Protein AF-A0A9D0HQL6-F1 (afdb_monomer_lite)

Secondary structure (DSSP, 8-state):
---EEE--PPP-S-HHHHHHHHHHHHHHSPTT-EEEPPTTTTTTS--TTHHHHHHHHHHHHHHHHHH-SS-EEEEEEEEEETTEEEEEEE-

pLDDT: mean 95.88, std 3.51, range [72.0, 98.5]

Sequence (91 aa):
MQPVTLLQLKTLPSYKKNLSKLIEALNKAPKSAIIVAPELYLTGFDYDNIEEACSFSEEAIATLQKLLTTQTLVLTLFRKVDNNIVNQCQI

Radius of gyration: 12.85 Å; chains: 1; bounding box: 33×29×31 Å

Foldseek 3Di:
DAAEAEDPDDADCALVVQLVVVLVVVVVDDFQHEYEYDAQRSNRPPPVPLVVQQVSQVVSVVVVVVVRDGYHYWYWGFHDDPPDTDTDIDD

Structure (mmCIF, N/CA/C/O backbone):
data_AF-A0A9D0HQL6-F1
#
_entry.id   AF-A0A9D0HQL6-F1
#
loop_
_atom_site.group_PDB
_atom_site.id
_atom_site.type_symbol
_atom_site.label_atom_id
_atom_site.label_alt_id
_atom_site.label_comp_id
_atom_site.label_asym_id
_atom_site.label_entity_id
_atom_site.label_seq_id
_atom_site.pdbx_PDB_ins_code
_atom_site.Cartn_x
_atom_site.Cartn_y
_atom_site.Cartn_z
_atom_site.occupancy
_atom_site.B_iso_or_equiv
_atom_site.auth_seq_id
_atom_site.auth_comp_id
_atom_site.auth_asym_id
_atom_site.auth_atom_id
_atom_site.pdbx_PDB_model_num
ATOM 1 N N . MET A 1 1 ? -22.084 2.028 13.437 1.00 72.00 1 MET A N 1
ATOM 2 C CA . MET A 1 1 ? -21.774 2.425 12.048 1.00 72.00 1 MET A CA 1
ATOM 3 C C . MET A 1 1 ? -20.262 2.463 11.919 1.00 72.00 1 MET A C 1
ATOM 5 O O . MET A 1 1 ? -19.629 3.028 12.802 1.00 72.00 1 MET A O 1
ATOM 9 N N . GLN A 1 2 ? -19.689 1.796 10.917 1.00 85.19 2 GLN A N 1
ATOM 10 C CA . GLN A 1 2 ? -18.238 1.761 10.726 1.00 85.19 2 GLN A CA 1
ATOM 11 C C . GLN A 1 2 ? -17.800 3.045 9.998 1.00 85.19 2 GLN A C 1
ATOM 13 O O . GLN A 1 2 ? -18.367 3.334 8.943 1.00 85.19 2 GLN A O 1
ATOM 18 N N . PRO A 1 3 ? -16.880 3.858 10.548 1.00 93.81 3 PRO A N 1
ATOM 19 C CA . PRO A 1 3 ? -16.465 5.094 9.893 1.00 93.81 3 PRO A CA 1
ATOM 20 C C . PRO A 1 3 ? -15.629 4.791 8.645 1.00 93.81 3 PRO A C 1
ATOM 22 O O . PRO A 1 3 ? -14.832 3.854 8.639 1.00 93.81 3 PRO A O 1
ATOM 25 N N . VAL A 1 4 ? -15.788 5.607 7.604 1.00 96.50 4 VAL A N 1
ATOM 26 C CA . VAL A 1 4 ? -14.990 5.526 6.373 1.00 96.50 4 VAL A CA 1
ATOM 27 C C . VAL A 1 4 ? -14.026 6.708 6.332 1.00 96.50 4 VAL A C 1
ATOM 29 O O . VAL A 1 4 ? -14.440 7.851 6.508 1.00 96.50 4 VAL A O 1
ATOM 32 N N . THR A 1 5 ? -12.739 6.441 6.118 1.00 96.62 5 THR A N 1
ATOM 33 C CA . THR A 1 5 ? -11.680 7.450 5.993 1.00 96.62 5 THR A CA 1
ATOM 34 C C . THR A 1 5 ? -11.065 7.371 4.602 1.00 96.62 5 THR A C 1
ATOM 36 O O . THR A 1 5 ? -10.518 6.342 4.215 1.00 96.62 5 THR A O 1
ATOM 39 N N . LEU A 1 6 ? -11.137 8.469 3.854 1.00 97.50 6 LEU A N 1
ATOM 40 C CA . LEU A 1 6 ? -10.508 8.596 2.542 1.00 97.50 6 LEU A CA 1
ATOM 41 C C . LEU A 1 6 ? -9.176 9.327 2.706 1.00 97.50 6 LEU A C 1
ATOM 43 O O . LEU A 1 6 ? -9.141 10.461 3.186 1.00 97.50 6 LEU A O 1
ATOM 47 N N . LEU A 1 7 ? -8.077 8.685 2.327 1.00 97.56 7 LEU A N 1
ATOM 48 C CA . LEU A 1 7 ? -6.751 9.279 2.413 1.00 97.56 7 LEU A CA 1
ATOM 49 C C . LEU A 1 7 ? -6.432 10.044 1.125 1.00 97.56 7 LEU A C 1
ATOM 51 O O . LEU A 1 7 ? -6.473 9.488 0.033 1.00 97.56 7 LEU A O 1
ATOM 55 N N . GLN A 1 8 ? -6.044 11.312 1.257 1.00 96.75 8 GLN A N 1
ATOM 56 C CA . GLN A 1 8 ? -5.519 12.138 0.163 1.00 96.75 8 GLN A CA 1
ATOM 57 C C . GLN A 1 8 ? -4.035 12.426 0.403 1.00 96.75 8 GLN A C 1
ATOM 59 O O . GLN A 1 8 ? -3.630 13.532 0.761 1.00 96.75 8 GLN A O 1
ATOM 64 N N . LEU A 1 9 ? -3.211 11.387 0.278 1.00 95.81 9 LEU A N 1
ATOM 65 C CA . LEU A 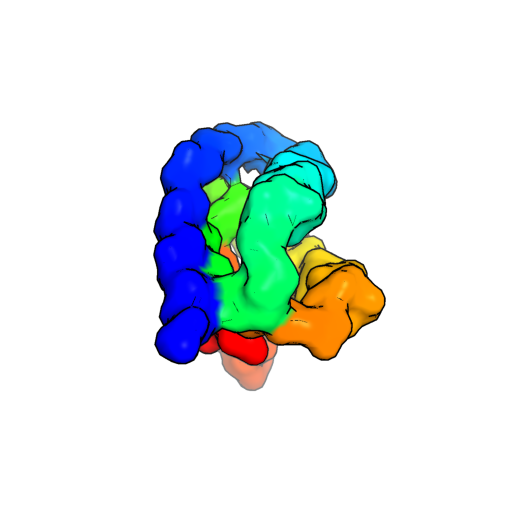1 9 ? -1.774 11.474 0.521 1.00 95.81 9 LEU A CA 1
ATOM 66 C C . LEU A 1 9 ? -1.021 11.760 -0.780 1.00 95.81 9 LEU A C 1
ATOM 68 O O . LEU A 1 9 ? -1.241 11.107 -1.796 1.00 95.81 9 LEU A O 1
ATOM 72 N N . LYS A 1 10 ? -0.071 12.699 -0.732 1.00 96.19 10 LYS A N 1
ATOM 73 C CA . LYS A 1 10 ? 0.882 12.919 -1.826 1.00 96.19 10 LYS A CA 1
ATOM 74 C C . LYS A 1 10 ? 1.944 11.817 -1.820 1.00 96.19 10 LYS A C 1
ATOM 76 O O . LYS A 1 10 ? 2.578 11.589 -0.783 1.00 96.19 10 LYS A O 1
ATOM 81 N N . THR A 1 11 ? 2.152 11.182 -2.970 1.00 96.00 11 THR A N 1
ATOM 82 C CA . THR A 1 11 ? 3.226 10.209 -3.193 1.00 96.00 11 THR A CA 1
ATOM 83 C C . THR A 1 11 ? 4.593 10.890 -3.130 1.00 96.00 11 THR A C 1
ATOM 85 O O . THR A 1 11 ? 4.770 12.054 -3.501 1.00 96.00 11 THR A O 1
ATOM 88 N N . LEU A 1 12 ? 5.568 10.175 -2.584 1.00 96.12 12 LEU A N 1
ATOM 89 C CA . LEU A 1 12 ? 6.960 10.588 -2.469 1.00 96.12 12 LEU A CA 1
ATOM 90 C C . LEU A 1 12 ? 7.844 9.693 -3.347 1.00 96.12 12 LEU A C 1
ATOM 92 O O . LEU A 1 12 ? 7.480 8.541 -3.575 1.00 96.12 12 LEU A O 1
ATOM 96 N N . PRO A 1 13 ? 9.052 10.154 -3.728 1.00 93.12 13 PRO A N 1
ATOM 97 C CA . PRO A 1 13 ? 9.991 9.365 -4.537 1.00 93.12 13 PRO A CA 1
ATOM 98 C C . PRO A 1 13 ? 10.545 8.092 -3.875 1.00 93.12 13 PRO A C 1
ATOM 100 O O . PRO A 1 13 ? 11.386 7.425 -4.455 1.00 93.12 13 PRO A O 1
ATOM 103 N N . SER A 1 14 ? 10.179 7.788 -2.628 1.00 97.44 14 SER A N 1
ATOM 104 C CA . SER A 1 14 ? 10.717 6.643 -1.890 1.00 97.44 14 SER A CA 1
ATOM 105 C C . SER A 1 14 ? 9.578 5.809 -1.344 1.00 97.44 14 SER A C 1
ATOM 107 O O . SER A 1 14 ? 8.791 6.297 -0.527 1.00 97.44 14 SER A O 1
ATOM 109 N N . TYR A 1 15 ? 9.552 4.534 -1.725 1.00 98.12 15 TYR A N 1
ATOM 110 C CA . TYR A 1 15 ? 8.502 3.611 -1.313 1.00 98.12 15 TYR A CA 1
ATOM 111 C C . TYR A 1 15 ? 8.420 3.473 0.210 1.00 98.12 15 TYR A C 1
ATOM 113 O O . TYR A 1 15 ? 7.346 3.554 0.80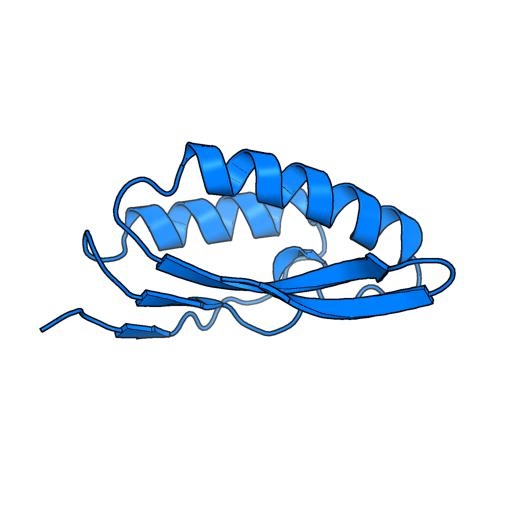4 1.00 98.12 15 TYR A O 1
ATOM 121 N N . LYS A 1 16 ? 9.580 3.393 0.878 1.00 98.19 16 LYS A N 1
ATOM 122 C CA . LYS A 1 16 ? 9.666 3.359 2.345 1.00 98.19 16 LYS A CA 1
ATOM 123 C C . LYS A 1 16 ? 9.046 4.599 2.986 1.00 98.19 16 LYS A C 1
ATOM 125 O O . LYS A 1 16 ? 8.302 4.469 3.951 1.00 98.19 16 LYS A O 1
ATOM 130 N N . LYS A 1 17 ? 9.297 5.794 2.436 1.00 98.19 17 LYS A N 1
ATOM 131 C CA . LYS A 1 17 ? 8.692 7.034 2.952 1.00 98.19 17 LYS A CA 1
ATOM 132 C C . LYS A 1 17 ? 7.174 7.057 2.747 1.00 98.19 17 LYS A C 1
ATOM 134 O O . LYS A 1 17 ? 6.471 7.562 3.621 1.00 98.19 17 LYS A O 1
ATOM 139 N N . ASN A 1 18 ? 6.672 6.507 1.639 1.00 98.44 18 ASN A N 1
ATOM 140 C CA . ASN A 1 18 ? 5.230 6.347 1.420 1.00 98.44 18 ASN A CA 1
ATOM 141 C C . ASN A 1 18 ? 4.627 5.396 2.458 1.00 98.44 18 ASN A C 1
ATOM 143 O O . ASN A 1 18 ? 3.653 5.756 3.112 1.00 98.44 18 ASN A O 1
ATOM 147 N N . LEU A 1 19 ? 5.244 4.236 2.696 1.00 98.50 19 LEU A N 1
ATOM 148 C CA . LEU A 1 19 ? 4.783 3.295 3.719 1.00 98.50 19 LEU A CA 1
ATOM 149 C C . LEU A 1 19 ? 4.783 3.921 5.122 1.00 98.50 19 LEU A C 1
ATOM 151 O O . LEU A 1 19 ? 3.791 3.802 5.837 1.00 98.50 19 LEU A O 1
ATOM 155 N N . SER A 1 20 ? 5.839 4.647 5.502 1.00 98.25 20 SER A N 1
ATOM 156 C CA . SER A 1 20 ? 5.879 5.363 6.785 1.00 98.25 20 SER A CA 1
ATOM 157 C C . SER A 1 20 ? 4.735 6.372 6.914 1.00 98.25 20 SER A C 1
ATOM 159 O O . SER A 1 20 ? 4.038 6.374 7.926 1.00 98.25 20 SER A O 1
ATOM 161 N N . LYS A 1 21 ? 4.475 7.176 5.874 1.00 98.19 21 LYS A N 1
ATOM 162 C CA . LYS A 1 21 ? 3.350 8.125 5.866 1.00 98.19 21 LYS A CA 1
ATOM 163 C C . LYS A 1 21 ? 1.986 7.444 5.914 1.00 98.19 21 LYS A C 1
ATOM 165 O O . LYS A 1 21 ? 1.085 7.956 6.576 1.00 98.19 21 LYS A O 1
ATOM 170 N N . LEU A 1 22 ? 1.826 6.306 5.237 1.00 98.25 22 LEU A N 1
ATOM 171 C CA . LEU A 1 22 ? 0.603 5.513 5.327 1.00 98.25 22 LEU A CA 1
ATOM 172 C C . LEU A 1 22 ? 0.385 5.056 6.767 1.00 98.25 22 LEU A C 1
ATOM 174 O O . LEU A 1 22 ? -0.676 5.310 7.320 1.00 98.25 22 LEU A O 1
ATOM 178 N N . ILE A 1 23 ? 1.399 4.466 7.401 1.00 98.00 23 ILE A N 1
ATOM 179 C CA . ILE A 1 23 ? 1.328 4.004 8.795 1.00 98.00 23 ILE A CA 1
ATOM 180 C C . ILE A 1 23 ? 0.983 5.159 9.746 1.00 98.00 23 ILE A C 1
ATOM 182 O O . ILE A 1 23 ? 0.130 5.005 10.618 1.00 98.00 23 ILE A O 1
ATOM 186 N N . GLU A 1 24 ? 1.580 6.339 9.561 1.00 97.62 24 GLU A N 1
ATOM 187 C CA . GLU A 1 24 ? 1.217 7.534 10.332 1.00 97.62 24 GLU A CA 1
ATOM 188 C C . GLU A 1 24 ? -0.257 7.925 10.163 1.00 97.62 24 GLU A C 1
ATOM 190 O O . GLU A 1 24 ? -0.896 8.327 11.136 1.00 97.62 24 GLU A O 1
ATOM 195 N N . ALA A 1 25 ? -0.807 7.816 8.950 1.00 97.06 25 ALA A N 1
ATOM 196 C CA . ALA A 1 25 ? -2.216 8.089 8.686 1.00 97.06 25 ALA A CA 1
ATOM 197 C C . ALA A 1 25 ? -3.134 7.023 9.309 1.00 97.06 25 ALA A C 1
ATOM 199 O O . ALA A 1 25 ? -4.124 7.378 9.948 1.00 97.06 25 ALA A O 1
ATOM 200 N N . LEU A 1 26 ? -2.773 5.740 9.202 1.00 96.31 26 LEU A N 1
ATOM 201 C CA . LEU A 1 26 ? -3.497 4.620 9.819 1.00 96.31 26 LEU A CA 1
ATOM 202 C C . LEU A 1 26 ? -3.552 4.749 11.346 1.00 96.31 26 LEU A C 1
ATOM 204 O O . LEU A 1 26 ? -4.577 4.475 11.956 1.00 96.31 26 LEU A O 1
ATOM 208 N 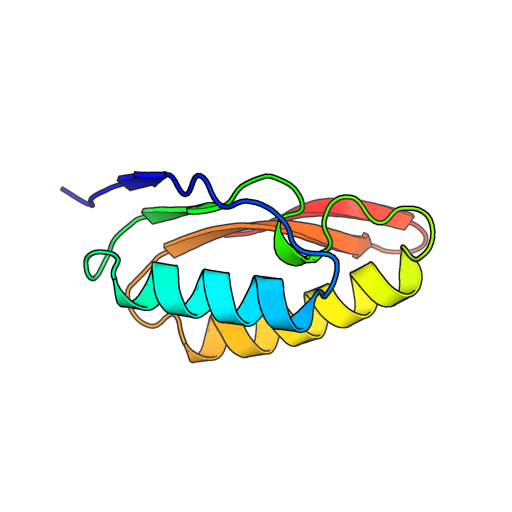N . ASN A 1 27 ? -2.475 5.216 11.978 1.00 95.06 27 ASN A N 1
ATOM 209 C CA . ASN A 1 27 ? -2.439 5.416 13.430 1.00 95.06 27 ASN A CA 1
ATOM 210 C C . ASN A 1 27 ? -3.312 6.588 13.910 1.00 95.06 27 ASN A C 1
ATOM 212 O O . ASN A 1 27 ? -3.669 6.643 15.086 1.00 95.06 27 ASN A O 1
ATOM 216 N N . LYS A 1 28 ? -3.640 7.535 13.023 1.00 94.25 28 LYS A N 1
ATOM 217 C CA . LYS A 1 28 ? -4.522 8.679 13.314 1.00 94.25 28 LYS A CA 1
ATOM 218 C C . LYS A 1 28 ? -5.986 8.392 12.988 1.00 94.25 28 LYS A C 1
ATOM 220 O O . LYS A 1 28 ? -6.858 9.142 13.426 1.00 94.25 28 LYS A O 1
ATOM 225 N N . ALA A 1 29 ? -6.257 7.356 12.199 1.00 93.12 29 ALA A N 1
ATOM 226 C CA . ALA A 1 29 ? -7.606 6.993 11.814 1.00 93.12 29 ALA A CA 1
ATOM 227 C C . ALA A 1 29 ? -8.373 6.368 12.997 1.00 93.12 29 ALA A C 1
ATOM 229 O O . ALA A 1 29 ? -7.771 5.779 13.903 1.00 93.12 29 ALA A O 1
ATOM 230 N N . PRO A 1 30 ? -9.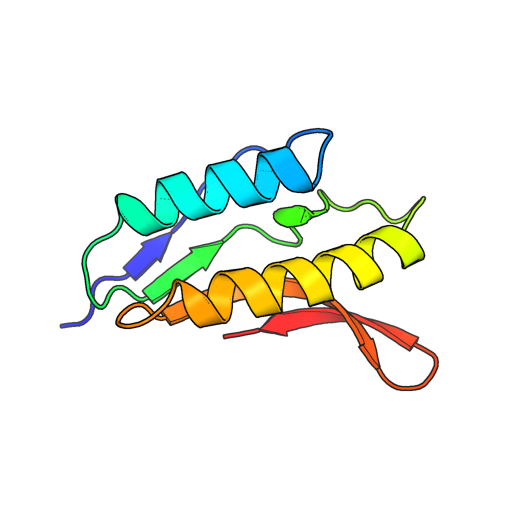713 6.493 13.029 1.00 92.06 30 PRO A N 1
ATOM 231 C CA . PRO A 1 30 ? -10.517 5.859 14.062 1.00 92.06 30 PRO A CA 1
ATOM 232 C C . PRO A 1 30 ? -10.305 4.343 14.093 1.00 92.06 30 PRO A C 1
ATOM 234 O O . PRO A 1 30 ? -10.232 3.683 13.054 1.00 92.06 30 PRO A O 1
ATOM 237 N N . LYS A 1 31 ? -10.290 3.766 15.299 1.00 88.62 31 LYS A N 1
ATOM 238 C CA . LYS A 1 31 ? -10.337 2.307 15.451 1.00 88.62 31 LYS A CA 1
ATOM 239 C C . LYS A 1 31 ? -11.574 1.761 14.739 1.00 88.62 31 LYS A C 1
ATOM 241 O O . LYS A 1 31 ? -12.632 2.391 14.746 1.00 88.62 31 LYS A O 1
ATOM 246 N N . SER A 1 32 ? -11.423 0.595 14.123 1.00 91.19 32 SER A N 1
ATOM 247 C CA . SER A 1 32 ? -12.467 -0.029 13.311 1.00 91.19 32 SER A CA 1
ATOM 248 C C . SER A 1 32 ? -12.873 0.735 12.050 1.00 91.19 32 SER A C 1
ATOM 250 O O . SER A 1 32 ? -13.886 0.384 11.467 1.00 91.19 32 SER A O 1
ATOM 252 N N . ALA A 1 33 ? -12.134 1.745 11.580 1.00 95.56 33 ALA A N 1
ATOM 253 C CA . ALA A 1 33 ? -12.453 2.404 10.311 1.00 95.56 33 ALA A CA 1
ATOM 254 C C . ALA A 1 33 ? -12.200 1.506 9.085 1.00 95.56 33 ALA A C 1
ATOM 256 O O . ALA A 1 33 ? -11.321 0.642 9.103 1.00 95.56 33 ALA A O 1
ATOM 257 N N . ILE A 1 34 ? -12.949 1.761 8.007 1.00 97.31 34 ILE A N 1
ATOM 258 C CA . ILE A 1 34 ? -12.568 1.377 6.642 1.00 97.31 34 ILE A CA 1
ATOM 259 C C . ILE A 1 34 ? -11.758 2.536 6.070 1.00 97.31 34 ILE A C 1
ATOM 261 O O . ILE A 1 34 ? -12.241 3.667 6.011 1.00 97.31 34 ILE A O 1
ATOM 265 N N . ILE A 1 35 ? -10.525 2.270 5.668 1.00 97.81 35 ILE A N 1
ATOM 266 C CA . ILE A 1 35 ? -9.577 3.281 5.213 1.00 97.81 35 ILE A CA 1
ATOM 267 C C . ILE A 1 35 ? -9.268 3.014 3.755 1.00 97.81 35 ILE A C 1
ATOM 269 O O . ILE A 1 35 ? -8.889 1.903 3.415 1.00 97.81 35 ILE A O 1
ATOM 273 N N . VAL A 1 36 ? -9.410 4.019 2.900 1.00 98.19 36 VAL A N 1
ATOM 274 C CA . VAL A 1 36 ? -9.127 3.896 1.467 1.00 98.19 36 VAL A CA 1
ATOM 275 C C . VAL A 1 36 ? -7.932 4.774 1.120 1.00 98.19 36 VAL A C 1
ATOM 277 O O . VAL A 1 36 ? -7.969 5.988 1.334 1.00 98.19 36 VAL A O 1
ATOM 280 N N . ALA A 1 37 ? -6.867 4.157 0.613 1.00 98.12 37 ALA A N 1
ATOM 281 C CA . ALA A 1 37 ? -5.664 4.837 0.147 1.00 98.12 37 ALA A CA 1
ATOM 282 C C . ALA A 1 37 ? -5.757 5.213 -1.348 1.00 98.12 37 ALA A C 1
ATOM 284 O O . ALA A 1 37 ? -6.501 4.567 -2.091 1.00 98.12 37 ALA A O 1
ATOM 285 N N . PRO A 1 38 ? -4.997 6.226 -1.814 1.00 97.50 38 PRO A N 1
ATOM 286 C CA . PRO A 1 38 ? -4.877 6.526 -3.238 1.00 97.50 38 PRO A CA 1
ATOM 287 C C . PRO A 1 38 ? -4.336 5.345 -4.045 1.00 97.50 38 PRO A C 1
ATOM 289 O O . PRO A 1 38 ? -3.649 4.465 -3.516 1.00 97.50 38 PRO A O 1
ATOM 292 N N . GLU A 1 39 ? -4.602 5.370 -5.347 1.00 97.62 39 GLU A N 1
ATOM 293 C CA . GLU A 1 39 ? -4.125 4.341 -6.260 1.00 97.62 39 GLU A CA 1
ATOM 294 C C . GLU A 1 39 ? -2.589 4.262 -6.299 1.00 97.62 39 GLU A C 1
ATOM 296 O O . GLU A 1 39 ? -1.919 5.295 -6.334 1.00 97.62 39 GLU A O 1
ATOM 301 N N . LEU A 1 40 ? -2.045 3.038 -6.250 1.00 97.44 40 LEU A N 1
ATOM 302 C CA . LEU A 1 40 ? -0.613 2.719 -6.261 1.00 97.44 40 LEU A CA 1
ATOM 303 C C . LEU A 1 40 ? 0.216 3.602 -5.313 1.00 97.44 40 LEU A C 1
ATOM 305 O O . LEU A 1 40 ? 1.377 3.905 -5.580 1.00 97.44 40 LEU A O 1
ATOM 309 N N . TYR A 1 41 ? -0.363 4.023 -4.182 1.00 98.19 41 TYR A N 1
ATOM 310 C CA . TYR A 1 41 ? 0.227 5.040 -3.307 1.00 98.19 41 TYR A CA 1
ATOM 311 C C . TYR A 1 41 ? 1.641 4.689 -2.820 1.00 98.19 41 TYR A C 1
ATOM 313 O O . TYR A 1 41 ? 2.502 5.563 -2.705 1.00 98.19 41 TYR A O 1
ATOM 321 N N . LEU A 1 42 ? 1.891 3.412 -2.523 1.00 98.00 42 LEU A N 1
ATOM 322 C CA . LEU A 1 42 ? 3.184 2.978 -2.001 1.00 98.00 42 LEU A CA 1
ATOM 323 C C . LEU A 1 42 ? 4.316 3.175 -3.012 1.00 98.00 42 LEU A C 1
ATOM 325 O O . LEU A 1 42 ? 5.402 3.606 -2.625 1.00 98.00 42 LEU A O 1
ATOM 329 N N . THR A 1 43 ? 4.050 2.912 -4.288 1.00 97.81 43 THR A N 1
ATOM 330 C CA . THR A 1 43 ? 5.055 2.902 -5.357 1.00 97.81 43 THR A CA 1
ATOM 331 C C . THR A 1 43 ? 4.994 4.149 -6.232 1.00 97.81 43 THR A C 1
ATOM 333 O O . THR A 1 43 ? 5.963 4.478 -6.898 1.00 97.81 43 THR A O 1
ATOM 336 N N . GLY A 1 44 ? 3.891 4.895 -6.202 1.00 96.62 44 GLY A N 1
ATOM 337 C CA . GLY A 1 44 ? 3.744 6.153 -6.923 1.00 96.62 44 GLY A CA 1
ATOM 338 C C . GLY A 1 44 ? 3.705 6.000 -8.440 1.00 96.62 44 GLY A C 1
ATOM 339 O O . GLY A 1 44 ? 4.240 6.862 -9.126 1.00 96.62 44 GLY A O 1
ATOM 340 N N . PHE A 1 45 ? 3.055 4.946 -8.949 1.00 96.00 45 PHE A N 1
ATOM 341 C CA . PHE A 1 45 ? 2.968 4.648 -10.389 1.00 96.00 45 PHE A CA 1
ATOM 342 C C . PHE A 1 45 ? 4.335 4.410 -11.055 1.00 96.00 45 PHE A C 1
ATOM 344 O O . PHE A 1 45 ? 4.533 4.758 -12.216 1.00 96.00 45 PHE A O 1
ATOM 351 N N . ASP A 1 46 ? 5.284 3.821 -10.326 1.00 96.56 46 ASP A N 1
ATOM 352 C CA . ASP A 1 46 ? 6.624 3.522 -10.836 1.00 96.56 46 ASP A CA 1
ATOM 353 C C . ASP A 1 46 ? 6.626 2.300 -11.771 1.00 96.56 46 ASP A C 1
ATOM 355 O O . ASP A 1 46 ? 6.951 1.177 -11.384 1.00 96.56 46 ASP A O 1
ATOM 359 N N . TYR A 1 47 ? 6.188 2.526 -13.009 1.00 94.56 47 TYR A N 1
ATOM 360 C CA . TYR A 1 47 ? 6.200 1.520 -14.072 1.00 94.56 47 TYR A CA 1
ATOM 361 C C . TYR A 1 47 ? 7.614 1.238 -14.595 1.00 94.56 47 TYR A C 1
ATOM 363 O O . TYR A 1 47 ? 7.858 0.143 -15.101 1.00 94.56 47 TYR A O 1
ATOM 371 N N . ASP A 1 48 ? 8.542 2.188 -14.449 1.00 96.88 48 ASP A N 1
ATOM 372 C CA . ASP A 1 48 ? 9.934 2.030 -14.882 1.00 96.88 48 ASP A CA 1
ATOM 373 C C . ASP A 1 48 ? 10.660 0.976 -14.029 1.00 96.88 48 ASP A C 1
ATOM 375 O O . ASP A 1 48 ? 11.472 0.211 -14.548 1.00 96.88 48 ASP A O 1
ATOM 379 N N . ASN A 1 49 ? 10.317 0.879 -12.738 1.00 96.88 49 ASN A N 1
ATOM 380 C CA . ASN A 1 49 ? 10.881 -0.093 -11.794 1.00 96.88 49 ASN A CA 1
ATOM 381 C C . ASN A 1 49 ? 9.830 -1.098 -11.291 1.00 96.88 49 ASN A C 1
ATOM 383 O O . ASN A 1 49 ? 9.830 -1.492 -10.124 1.00 96.88 49 ASN A O 1
ATOM 387 N N . ILE A 1 50 ? 8.925 -1.543 -12.171 1.00 96.44 50 ILE A N 1
ATOM 388 C CA . ILE A 1 50 ? 7.736 -2.327 -11.791 1.00 96.44 50 ILE A CA 1
ATOM 389 C C . ILE A 1 50 ? 8.047 -3.626 -11.016 1.00 96.44 50 ILE A C 1
ATOM 391 O O . ILE A 1 50 ? 7.273 -4.052 -10.159 1.00 96.44 50 ILE A O 1
ATOM 395 N N . GLU A 1 51 ? 9.199 -4.240 -11.274 1.00 97.00 51 GLU A N 1
ATOM 396 C CA . GLU A 1 51 ? 9.688 -5.439 -10.582 1.00 97.00 51 GLU A CA 1
ATOM 397 C C . GLU A 1 51 ? 10.060 -5.163 -9.114 1.00 97.00 51 GLU A C 1
ATOM 399 O O . GLU A 1 51 ? 9.688 -5.913 -8.200 1.00 97.00 51 GLU A O 1
ATOM 404 N N . GLU A 1 52 ? 10.747 -4.044 -8.872 1.00 97.31 52 GLU A N 1
ATOM 405 C CA . GLU A 1 52 ? 11.048 -3.545 -7.528 1.00 97.31 52 GLU A CA 1
ATOM 406 C C . GLU A 1 52 ? 9.755 -3.128 -6.822 1.00 97.31 52 GLU A C 1
ATOM 408 O O . GLU A 1 52 ? 9.536 -3.465 -5.658 1.00 97.31 52 GLU A O 1
ATOM 413 N N . ALA A 1 53 ? 8.853 -2.471 -7.552 1.00 97.75 53 ALA A N 1
ATOM 414 C CA . ALA A 1 53 ? 7.560 -2.030 -7.057 1.00 97.75 53 ALA A CA 1
ATOM 415 C C . ALA A 1 53 ? 6.672 -3.212 -6.605 1.00 97.75 53 ALA A C 1
ATOM 417 O O . ALA A 1 53 ? 6.018 -3.133 -5.559 1.00 97.75 53 ALA A O 1
ATOM 418 N N . CYS A 1 54 ? 6.686 -4.333 -7.340 1.00 97.56 54 CYS A N 1
ATOM 419 C CA . CYS A 1 54 ? 6.045 -5.587 -6.928 1.00 97.56 54 CYS A CA 1
ATOM 420 C C . CYS A 1 54 ? 6.679 -6.150 -5.651 1.00 97.56 54 CYS A C 1
ATOM 422 O O . CYS A 1 54 ? 5.972 -6.469 -4.697 1.00 97.56 54 CYS A O 1
ATOM 424 N N . SER A 1 55 ? 8.011 -6.242 -5.617 1.00 97.81 55 SER A N 1
ATOM 425 C CA . SER A 1 55 ? 8.744 -6.798 -4.470 1.00 97.81 55 SER A CA 1
ATOM 426 C C . SER A 1 55 ? 8.470 -5.998 -3.193 1.00 97.81 55 SER A C 1
ATOM 428 O O . SER A 1 55 ? 8.133 -6.563 -2.153 1.00 97.81 55 SER A O 1
ATOM 430 N N . PHE A 1 56 ? 8.495 -4.667 -3.294 1.00 98.19 56 PHE A N 1
ATOM 431 C CA . PHE A 1 56 ? 8.155 -3.783 -2.186 1.00 98.19 56 PHE A CA 1
ATOM 432 C C . PHE A 1 56 ? 6.690 -3.916 -1.750 1.00 98.19 56 PHE A C 1
ATOM 434 O O . PHE A 1 56 ? 6.393 -3.842 -0.557 1.00 98.19 56 PHE A O 1
ATOM 441 N N . SER A 1 57 ? 5.765 -4.115 -2.693 1.00 97.69 57 SER A N 1
ATOM 442 C CA . SER A 1 57 ? 4.345 -4.295 -2.377 1.00 97.69 57 SER A CA 1
ATOM 443 C C . SER A 1 57 ? 4.112 -5.521 -1.484 1.00 97.69 57 SER A C 1
ATOM 445 O O . SER A 1 57 ? 3.353 -5.424 -0.519 1.00 97.69 57 SER A O 1
ATOM 447 N N . GLU A 1 58 ? 4.808 -6.637 -1.727 1.00 96.81 58 GLU A N 1
ATOM 448 C CA . GLU A 1 58 ? 4.748 -7.827 -0.860 1.00 96.81 58 GLU A CA 1
ATOM 449 C C . GLU A 1 58 ? 5.287 -7.547 0.554 1.00 96.81 58 GLU A C 1
ATOM 451 O O . GLU A 1 58 ? 4.643 -7.885 1.554 1.00 96.81 58 GLU A O 1
ATOM 456 N N . GLU A 1 59 ? 6.437 -6.873 0.663 1.00 97.56 59 GLU A N 1
ATOM 457 C CA . GLU A 1 59 ? 7.021 -6.484 1.956 1.00 97.56 59 GLU A CA 1
ATOM 458 C C . GLU A 1 59 ? 6.092 -5.554 2.754 1.00 97.56 59 GLU A C 1
ATOM 460 O O . GLU A 1 59 ? 5.913 -5.696 3.974 1.00 97.56 59 GLU A O 1
ATOM 465 N N . ALA A 1 60 ? 5.476 -4.595 2.061 1.00 97.62 60 ALA A N 1
ATOM 466 C CA . ALA A 1 60 ? 4.558 -3.646 2.660 1.00 97.62 60 ALA A CA 1
ATOM 467 C C . ALA A 1 60 ? 3.285 -4.330 3.167 1.00 97.62 60 ALA A C 1
ATOM 469 O O . ALA A 1 60 ? 2.854 -4.031 4.281 1.00 97.62 60 ALA A O 1
ATOM 470 N N . ILE A 1 61 ? 2.720 -5.285 2.420 1.00 96.81 61 ILE A N 1
ATOM 471 C CA . ILE A 1 61 ? 1.557 -6.067 2.866 1.00 96.81 61 ILE A CA 1
ATOM 472 C C . ILE A 1 61 ? 1.874 -6.816 4.156 1.00 96.81 61 ILE A C 1
ATOM 474 O O . ILE A 1 61 ? 1.121 -6.699 5.122 1.00 96.81 61 ILE A O 1
ATOM 478 N N . ALA A 1 62 ? 3.002 -7.528 4.212 1.00 96.38 62 ALA A N 1
ATOM 479 C CA . ALA A 1 62 ? 3.393 -8.271 5.410 1.00 96.38 62 A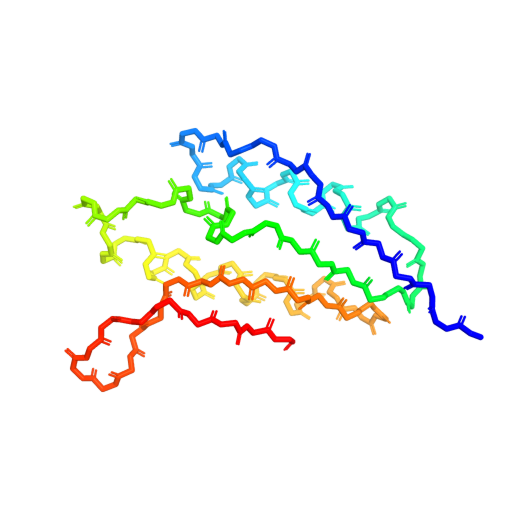LA A CA 1
ATOM 480 C C . ALA A 1 62 ? 3.551 -7.353 6.637 1.00 96.38 62 ALA A C 1
ATOM 482 O O . ALA A 1 62 ? 3.286 -7.7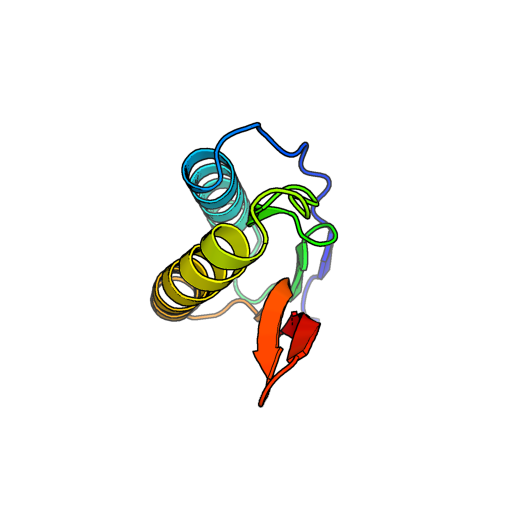59 7.772 1.00 96.38 62 ALA A O 1
ATOM 483 N N . THR A 1 63 ? 3.972 -6.106 6.419 1.00 97.06 63 THR A N 1
ATOM 484 C CA . THR A 1 63 ? 4.067 -5.080 7.466 1.00 97.06 63 THR A CA 1
ATOM 485 C C . THR A 1 63 ? 2.686 -4.574 7.890 1.00 97.06 63 THR A C 1
ATOM 487 O O . THR A 1 63 ? 2.386 -4.517 9.083 1.00 97.06 63 THR A O 1
ATOM 490 N N . LEU A 1 64 ? 1.825 -4.240 6.927 1.00 97.00 64 LEU A N 1
ATOM 491 C CA . LEU A 1 64 ? 0.486 -3.700 7.167 1.00 97.00 64 LEU A CA 1
ATOM 492 C C . LEU A 1 64 ? -0.429 -4.723 7.849 1.00 97.00 64 LEU A C 1
ATOM 494 O O . LEU A 1 64 ? -1.125 -4.366 8.795 1.00 97.00 64 LEU A O 1
ATOM 498 N N . GLN A 1 65 ? -0.368 -5.997 7.458 1.00 94.69 65 GLN A N 1
ATOM 499 C CA . GLN A 1 65 ? -1.137 -7.080 8.084 1.00 94.69 65 GLN A CA 1
ATOM 500 C C . GLN A 1 65 ? -0.824 -7.246 9.577 1.00 94.69 65 GLN A C 1
ATOM 502 O O . GLN A 1 65 ? -1.713 -7.556 10.363 1.00 94.69 65 GLN A O 1
ATOM 507 N N . LYS A 1 66 ? 0.427 -7.010 9.994 1.00 95.12 66 LYS A N 1
ATOM 508 C CA . LYS A 1 66 ? 0.817 -7.059 11.415 1.00 95.12 66 LYS A CA 1
ATOM 509 C C . LYS A 1 66 ? 0.319 -5.844 12.202 1.00 95.12 66 LYS A C 1
ATOM 511 O O . LYS A 1 66 ? 0.108 -5.941 13.407 1.00 95.12 66 LYS A O 1
ATOM 516 N N . LEU A 1 67 ? 0.166 -4.699 11.536 1.00 94.56 67 LEU A N 1
ATOM 517 C CA . LEU A 1 67 ? -0.275 -3.442 12.143 1.00 94.56 67 LEU A CA 1
ATOM 518 C C . LEU A 1 67 ? -1.809 -3.371 12.272 1.00 94.56 67 LEU A C 1
ATOM 520 O O . LEU A 1 67 ? -2.343 -2.882 13.271 1.00 94.56 67 LEU A O 1
ATOM 524 N N . LEU A 1 68 ? -2.524 -3.837 11.248 1.00 92.88 68 LEU A N 1
ATOM 525 C CA . LEU A 1 68 ? -3.973 -3.717 11.115 1.00 92.88 68 LEU A CA 1
ATOM 526 C C . LEU A 1 68 ? -4.687 -4.815 11.911 1.00 92.88 68 LEU A C 1
ATOM 528 O O . LEU A 1 68 ? -4.930 -5.911 11.425 1.00 92.88 68 LEU A O 1
ATOM 532 N N . THR A 1 69 ? -5.043 -4.503 13.157 1.00 89.94 69 THR A N 1
ATOM 533 C CA . THR A 1 69 ? -5.765 -5.436 14.046 1.00 89.94 69 THR A CA 1
ATOM 534 C C . THR A 1 69 ? -7.273 -5.221 14.065 1.00 89.94 69 THR A C 1
ATOM 536 O O . THR A 1 69 ? -8.035 -6.154 14.289 1.00 89.94 69 THR A O 1
ATOM 539 N N . THR A 1 70 ? -7.713 -3.977 13.875 1.00 92.06 70 THR A N 1
ATOM 540 C CA . THR A 1 70 ? -9.130 -3.588 13.993 1.00 92.06 70 THR A CA 1
ATOM 541 C C . THR A 1 70 ? -9.647 -2.838 12.777 1.00 92.06 70 THR A C 1
ATOM 543 O O . THR A 1 70 ? -10.851 -2.786 12.571 1.00 92.06 70 THR A O 1
ATOM 546 N N . GLN A 1 71 ? -8.754 -2.245 11.989 1.00 94.62 71 GLN A N 1
ATOM 547 C CA . GLN A 1 71 ? -9.078 -1.411 10.835 1.00 94.62 71 GLN A CA 1
ATOM 548 C C . GLN A 1 71 ? -9.058 -2.260 9.561 1.00 94.62 71 GLN A C 1
ATOM 550 O O . GLN A 1 71 ? -8.271 -3.200 9.465 1.00 94.62 71 GLN A O 1
ATOM 555 N N . THR A 1 72 ? -9.871 -1.890 8.575 1.00 96.44 72 THR A N 1
ATOM 556 C CA . THR A 1 72 ? -9.817 -2.453 7.219 1.00 96.44 72 THR A CA 1
ATOM 557 C C . THR A 1 72 ? -9.138 -1.441 6.310 1.00 96.44 72 THR A C 1
ATOM 559 O O . THR A 1 72 ? -9.558 -0.285 6.278 1.00 96.44 72 THR A O 1
ATOM 562 N N . LEU A 1 73 ? -8.102 -1.845 5.575 1.00 97.69 73 LEU A N 1
ATOM 563 C CA . LEU A 1 73 ? -7.382 -0.970 4.652 1.00 97.69 73 LEU A CA 1
ATOM 564 C C . LEU A 1 73 ? -7.607 -1.432 3.218 1.00 97.69 73 LEU A C 1
ATOM 566 O O . LEU A 1 73 ? -7.175 -2.507 2.838 1.00 97.69 73 LEU A O 1
ATOM 570 N N . VAL A 1 74 ? -8.199 -0.565 2.411 1.00 98.06 74 VAL A N 1
ATOM 571 C CA . VAL A 1 74 ? -8.322 -0.728 0.968 1.00 98.06 74 VAL A CA 1
ATOM 572 C C . VAL A 1 74 ? -7.198 0.052 0.296 1.00 98.06 74 VAL A C 1
ATOM 574 O O . VAL A 1 74 ? -7.097 1.273 0.447 1.00 98.06 74 VAL A O 1
ATOM 577 N N . LEU A 1 75 ? -6.350 -0.643 -0.451 1.00 97.94 75 LEU A N 1
ATOM 578 C CA . LEU A 1 75 ? -5.271 -0.042 -1.229 1.00 97.94 75 LEU A CA 1
ATOM 579 C C . LEU A 1 75 ? -5.052 -0.809 -2.530 1.00 97.94 75 LEU A C 1
ATOM 581 O O . LEU A 1 75 ? -5.444 -1.964 -2.652 1.00 97.94 75 LEU A O 1
ATOM 585 N N . THR A 1 76 ? -4.395 -0.178 -3.495 1.00 98.19 76 THR A N 1
ATOM 586 C CA . THR A 1 76 ? -3.950 -0.850 -4.720 1.00 98.19 76 THR A CA 1
ATOM 587 C C . THR A 1 76 ? -2.435 -0.965 -4.762 1.00 98.19 76 THR A C 1
ATOM 589 O O . THR A 1 76 ? -1.718 -0.105 -4.241 1.00 98.19 76 THR A O 1
ATOM 592 N N . LEU A 1 77 ? -1.950 -2.056 -5.349 1.00 98.00 77 LEU A N 1
ATOM 593 C CA . LEU A 1 77 ? -0.544 -2.445 -5.361 1.00 98.00 77 LEU A CA 1
ATOM 594 C C . LEU A 1 77 ? -0.187 -3.106 -6.690 1.00 98.00 77 LEU A C 1
ATOM 596 O O . LEU A 1 77 ? -1.038 -3.731 -7.328 1.00 98.00 77 LEU A O 1
ATOM 600 N N . PHE A 1 78 ? 1.088 -3.027 -7.067 1.00 97.88 78 PHE A N 1
ATOM 601 C CA . PHE A 1 78 ? 1.612 -3.897 -8.111 1.00 97.88 78 PHE A CA 1
ATOM 602 C C . PHE A 1 78 ? 1.772 -5.310 -7.558 1.00 97.88 78 PHE A C 1
ATOM 604 O O . PHE A 1 78 ? 2.357 -5.511 -6.492 1.00 97.88 78 PHE A O 1
ATOM 611 N N . ARG A 1 79 ? 1.230 -6.291 -8.276 1.00 96.75 79 ARG A N 1
ATOM 612 C CA . ARG A 1 79 ? 1.222 -7.699 -7.876 1.00 96.75 79 ARG A CA 1
ATOM 613 C C . ARG A 1 79 ? 1.630 -8.563 -9.053 1.00 96.75 79 ARG A C 1
ATOM 615 O O . ARG A 1 79 ? 1.157 -8.349 -10.169 1.00 96.75 79 ARG A O 1
ATOM 622 N N . LYS A 1 80 ? 2.455 -9.573 -8.787 1.00 95.75 80 LYS A N 1
ATOM 623 C CA . LYS A 1 80 ? 2.705 -10.654 -9.742 1.00 95.75 80 LYS A CA 1
ATOM 624 C C . LYS A 1 80 ? 1.604 -11.695 -9.617 1.00 95.75 80 LYS A C 1
ATOM 626 O O . LYS A 1 80 ? 1.407 -12.261 -8.543 1.00 95.75 80 LYS A O 1
ATOM 631 N N . VAL A 1 81 ? 0.892 -11.927 -10.710 1.00 94.25 81 VAL A N 1
ATOM 632 C CA . VAL A 1 81 ? -0.134 -12.962 -10.833 1.00 94.25 81 VAL A CA 1
ATOM 633 C C . VAL A 1 81 ? 0.220 -13.789 -12.060 1.00 94.25 81 VAL A C 1
ATOM 635 O O . VAL A 1 81 ? 0.193 -13.290 -13.187 1.00 94.25 81 VAL A O 1
ATOM 638 N N . ASP A 1 82 ? 0.609 -15.039 -11.823 1.00 93.31 82 ASP A N 1
ATOM 639 C CA . ASP A 1 82 ? 1.207 -15.921 -12.826 1.00 93.31 82 ASP A CA 1
ATOM 640 C C . ASP A 1 82 ? 2.418 -15.255 -13.510 1.00 93.31 82 ASP A C 1
ATOM 642 O O . ASP A 1 82 ? 3.386 -14.885 -12.844 1.00 93.31 82 ASP A O 1
ATOM 646 N N . ASN A 1 83 ? 2.351 -15.064 -14.830 1.00 93.94 83 ASN A N 1
ATOM 647 C CA . ASN A 1 83 ? 3.387 -14.413 -15.635 1.00 93.94 83 ASN A CA 1
ATOM 648 C C . ASN A 1 83 ? 3.113 -12.919 -15.886 1.00 93.94 83 ASN A C 1
ATOM 650 O O . ASN A 1 83 ? 3.815 -12.302 -16.684 1.00 93.94 83 ASN A O 1
ATOM 654 N N . ASN A 1 84 ? 2.090 -12.339 -15.251 1.00 95.88 84 ASN A N 1
ATOM 655 C CA . ASN A 1 84 ? 1.679 -10.955 -15.473 1.00 95.88 84 ASN A CA 1
ATOM 656 C C . ASN A 1 84 ? 1.878 -10.101 -14.221 1.00 95.88 84 ASN A C 1
ATOM 658 O O . ASN A 1 84 ? 1.783 -10.582 -13.091 1.00 95.88 84 ASN A O 1
ATOM 662 N N . ILE A 1 85 ? 2.088 -8.804 -14.437 1.00 96.88 85 ILE A N 1
ATOM 663 C CA . ILE A 1 85 ? 2.013 -7.803 -13.376 1.00 96.88 85 ILE A CA 1
ATOM 664 C C . ILE A 1 85 ? 0.695 -7.054 -13.516 1.00 96.88 85 ILE A C 1
ATOM 666 O O . ILE A 1 85 ? 0.368 -6.545 -14.588 1.00 96.88 85 ILE A O 1
ATOM 670 N N . VAL A 1 86 ? -0.054 -6.985 -12.422 1.00 97.19 86 VAL A N 1
ATOM 671 C CA . VAL A 1 86 ? -1.342 -6.298 -12.355 1.00 97.19 86 VAL A CA 1
ATOM 672 C C . VAL A 1 86 ? -1.306 -5.201 -11.301 1.00 97.19 86 VAL A C 1
ATOM 674 O O . VAL A 1 86 ? -0.639 -5.320 -10.274 1.00 97.19 86 VAL A O 1
ATOM 677 N N . ASN A 1 87 ? -2.066 -4.140 -11.548 1.00 97.81 87 ASN A N 1
ATOM 678 C CA . ASN A 1 87 ? -2.489 -3.212 -10.511 1.00 97.81 87 ASN A CA 1
ATOM 679 C C . ASN A 1 87 ? -3.748 -3.796 -9.858 1.00 97.81 87 ASN A C 1
ATOM 681 O O . ASN A 1 87 ? -4.799 -3.884 -10.495 1.00 97.81 87 ASN A O 1
ATOM 685 N N . GLN A 1 88 ? -3.623 -4.258 -8.617 1.00 97.12 88 GLN A N 1
ATOM 686 C CA . GLN A 1 88 ? -4.685 -4.965 -7.911 1.00 97.12 88 GLN A CA 1
ATOM 687 C C . GLN A 1 88 ? -5.107 -4.203 -6.662 1.00 97.12 88 GLN A C 1
ATOM 689 O O . GLN A 1 88 ? -4.270 -3.831 -5.843 1.00 97.12 88 GLN A O 1
ATOM 694 N N . CYS A 1 89 ? -6.420 -4.044 -6.484 1.00 96.94 89 CYS A N 1
ATOM 695 C CA . CYS A 1 89 ? -7.008 -3.618 -5.219 1.00 96.94 89 CYS A CA 1
ATOM 696 C C . CYS A 1 89 ? -7.013 -4.777 -4.216 1.00 96.94 89 CYS A C 1
ATOM 698 O O . CYS A 1 89 ? -7.517 -5.859 -4.518 1.00 96.94 89 CYS A O 1
ATOM 700 N N . GLN A 1 90 ? -6.502 -4.522 -3.016 1.00 93.12 90 GLN A N 1
ATOM 701 C CA . GLN A 1 90 ? -6.471 -5.440 -1.887 1.00 93.12 90 GLN A CA 1
ATOM 702 C C . GLN A 1 90 ? -7.127 -4.793 -0.661 1.00 93.12 90 GLN A C 1
ATOM 704 O O . GLN A 1 90 ? -7.074 -3.572 -0.490 1.00 93.12 90 GLN A O 1
ATOM 709 N N . ILE A 1 91 ? -7.778 -5.631 0.147 1.00 88.06 91 ILE A N 1
ATOM 710 C CA . ILE A 1 91 ? -8.535 -5.282 1.356 1.00 88.06 91 ILE A CA 1
ATOM 711 C C . ILE A 1 91 ? -7.941 -6.044 2.542 1.00 88.06 91 ILE A C 1
ATOM 713 O O . ILE A 1 91 ? -7.542 -7.213 2.319 1.00 88.06 91 ILE A O 1
#